Protein AF-A0A526YMN7-F1 (afdb_monomer_lite)

Secondary structure (DSSP, 8-state):
----SSS--------SSPPTTSPP--HHHHHHHHHHTTEEEEE-SB-TTSSBP--EEEEEGGG-

Sequence (64 aa):
VVRTRREGGILRIDFGEPEEKLEPIEWDEFFRIFDENDLTFLYQDETGSGKNSRFNKFIDRKNG

pLDDT: mean 77.85, std 16.72, range [31.27, 95.69]

Foldseek 3Di:
DDDDPPPDDDDDDDPDDDDPVDDDDDPVVVVVVCVVQQKDKDDDQADPVRHGDPDIDIDRNVVD

Radius of gyration: 13.96 Å; chains: 1; bounding box: 32×25×34 Å

Structure (mmCIF, N/CA/C/O backbone):
data_AF-A0A526YMN7-F1
#
_entry.id   AF-A0A526YMN7-F1
#
loop_
_atom_site.group_PDB
_atom_site.id
_atom_site.type_symbol
_atom_site.label_atom_id
_atom_site.label_alt_id
_atom_site.label_comp_id
_atom_site.label_asym_id
_atom_site.label_entity_id
_atom_site.label_seq_id
_atom_site.pdbx_PDB_ins_code
_atom_site.Cartn_x
_atom_site.Cartn_y
_atom_site.Cartn_z
_atom_site.occupancy
_atom_site.B_iso_or_equiv
_atom_site.auth_seq_id
_atom_site.auth_comp_id
_atom_site.auth_asym_id
_atom_site.auth_atom_id
_atom_site.pdbx_PDB_model_num
ATOM 1 N N . VAL A 1 1 ? -1.830 4.605 15.400 1.00 36.06 1 VAL A N 1
ATOM 2 C CA . VAL A 1 1 ? -2.445 5.894 14.989 1.00 36.06 1 VAL A CA 1
ATOM 3 C C . VAL A 1 1 ? -1.777 6.501 13.755 1.00 36.06 1 VAL A C 1
ATOM 5 O O . VAL A 1 1 ? -0.655 7.000 13.838 1.00 36.06 1 VAL A O 1
ATOM 8 N N . VAL A 1 2 ? -2.467 6.525 12.611 1.00 33.31 2 VAL A N 1
ATOM 9 C CA . VAL A 1 2 ? -2.038 7.345 11.470 1.00 33.31 2 VAL A CA 1
ATOM 10 C C . VAL A 1 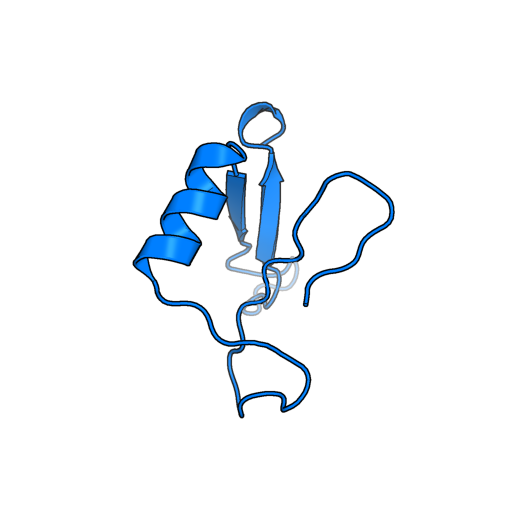2 ? -2.126 8.826 11.840 1.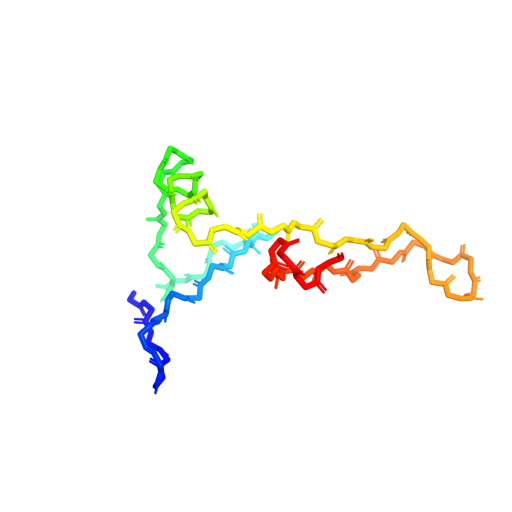00 33.31 2 VAL A C 1
ATOM 12 O O . VAL A 1 2 ? -3.176 9.298 12.269 1.00 33.31 2 VAL A O 1
ATOM 15 N N . ARG A 1 3 ? -1.065 9.595 11.569 1.00 31.27 3 ARG A N 1
ATOM 16 C CA . ARG A 1 3 ? -1.177 11.052 11.431 1.00 31.27 3 ARG A CA 1
ATOM 17 C C . ARG A 1 3 ? -0.445 11.547 10.190 1.00 31.27 3 ARG A C 1
ATOM 19 O O . ARG A 1 3 ? 0.781 11.504 10.144 1.00 31.27 3 ARG A O 1
ATOM 26 N N . THR A 1 4 ? -1.184 12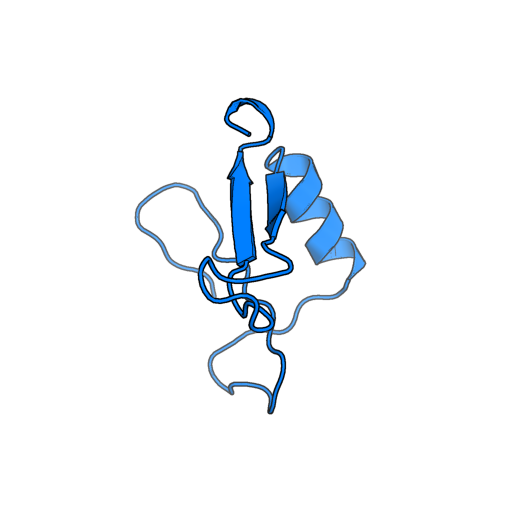.109 9.236 1.00 36.72 4 THR A N 1
ATOM 27 C CA . THR A 1 4 ? -0.643 13.096 8.292 1.00 36.72 4 THR A CA 1
ATOM 28 C C . THR A 1 4 ? -1.560 14.312 8.220 1.00 36.72 4 THR A C 1
ATOM 30 O O . THR A 1 4 ? -2.732 14.250 8.560 1.00 36.72 4 THR A O 1
ATOM 33 N N . ARG A 1 5 ? -0.982 15.463 7.863 1.00 38.88 5 ARG A N 1
ATOM 34 C CA . ARG A 1 5 ? -1.586 16.811 7.861 1.00 38.88 5 ARG A CA 1
ATOM 35 C C . ARG A 1 5 ? -2.549 17.077 6.683 1.00 38.88 5 ARG A C 1
ATOM 37 O O . ARG A 1 5 ? -2.769 18.226 6.315 1.00 38.88 5 ARG A O 1
ATOM 44 N N . ARG A 1 6 ? -3.103 16.027 6.087 1.00 43.19 6 ARG A N 1
ATOM 45 C CA . ARG A 1 6 ? -4.258 16.041 5.178 1.00 43.19 6 ARG A CA 1
ATOM 46 C C . ARG A 1 6 ? -5.225 14.999 5.737 1.00 43.19 6 ARG A C 1
ATOM 48 O O . ARG A 1 6 ? -4.743 14.055 6.353 1.00 43.19 6 ARG A O 1
ATOM 55 N N . GLU A 1 7 ? -6.535 15.170 5.593 1.00 43.41 7 GLU A N 1
ATOM 56 C CA . GLU A 1 7 ? -7.502 14.115 5.943 1.00 43.41 7 GLU A CA 1
ATOM 57 C C . GLU A 1 7 ? -7.073 12.819 5.233 1.00 43.41 7 GLU A C 1
ATOM 59 O O . GLU A 1 7 ? -7.193 12.716 4.017 1.00 43.41 7 GLU A O 1
ATOM 64 N N . GLY A 1 8 ? -6.401 11.903 5.940 1.00 57.56 8 GLY A N 1
ATOM 65 C CA . GLY A 1 8 ? -5.640 10.860 5.257 1.00 57.56 8 GLY A CA 1
ATOM 66 C C . GLY A 1 8 ? -4.830 9.919 6.152 1.00 57.56 8 GLY A C 1
ATOM 67 O O . GLY A 1 8 ? -3.910 10.332 6.874 1.00 57.56 8 GLY A O 1
ATOM 68 N N . GLY A 1 9 ? -5.183 8.635 6.016 1.00 60.97 9 GLY A N 1
ATOM 69 C CA . GLY A 1 9 ? -4.490 7.415 6.442 1.00 60.97 9 GLY A CA 1
ATOM 70 C C . GLY A 1 9 ? -3.055 7.276 5.886 1.00 60.97 9 GLY A C 1
ATOM 71 O O . GLY A 1 9 ? -2.785 7.729 4.781 1.00 60.97 9 GLY A O 1
ATOM 72 N N . ILE A 1 10 ? -2.137 6.604 6.593 1.00 66.38 10 ILE A N 1
ATOM 73 C CA . ILE A 1 10 ? -0.952 5.971 6.000 1.00 66.38 10 ILE A CA 1
ATOM 74 C C . ILE A 1 10 ? -1.199 4.480 6.145 1.00 66.38 10 ILE A C 1
ATOM 76 O O . ILE A 1 10 ? -1.140 3.950 7.253 1.00 66.38 10 ILE A O 1
ATOM 80 N N . LEU A 1 11 ? -1.449 3.827 5.020 1.00 71.38 11 LEU A N 1
ATOM 81 C CA . LEU A 1 11 ? -1.500 2.379 4.928 1.00 71.38 11 LEU A CA 1
ATOM 82 C C . LEU A 1 11 ? -0.071 1.867 4.725 1.00 71.38 11 LEU A C 1
ATOM 84 O O . LEU A 1 11 ? 0.591 2.249 3.757 1.00 71.38 11 LEU A O 1
ATOM 88 N N . ARG A 1 12 ? 0.432 1.060 5.661 1.00 73.69 12 ARG A N 1
ATOM 89 C CA . ARG A 1 12 ? 1.753 0.424 5.566 1.00 73.69 12 ARG A CA 1
ATOM 90 C C . ARG A 1 12 ? 1.560 -1.080 5.482 1.00 73.69 12 ARG A C 1
ATOM 92 O O . ARG A 1 12 ? 0.815 -1.636 6.279 1.00 73.69 12 ARG A O 1
ATOM 99 N N . ILE A 1 13 ? 2.241 -1.712 4.533 1.00 74.25 13 ILE A N 1
ATOM 100 C CA . ILE A 1 13 ? 2.375 -3.166 4.493 1.00 74.25 13 ILE A CA 1
ATOM 101 C C . ILE A 1 13 ? 3.708 -3.487 5.154 1.00 74.25 13 ILE A C 1
ATOM 103 O O . ILE A 1 13 ? 4.756 -3.046 4.675 1.00 74.25 13 ILE A O 1
ATOM 107 N N . ASP A 1 14 ? 3.653 -4.210 6.265 1.00 73.50 14 ASP A N 1
ATOM 108 C CA . ASP A 1 14 ? 4.843 -4.741 6.912 1.00 73.50 14 ASP A CA 1
ATOM 109 C C . ASP A 1 14 ? 5.178 -6.104 6.292 1.00 73.50 14 ASP A C 1
ATOM 111 O O . ASP A 1 14 ? 4.365 -7.026 6.319 1.00 73.50 14 ASP A O 1
ATOM 115 N N . PHE A 1 15 ? 6.351 -6.206 5.667 1.00 70.62 15 PHE A N 1
ATOM 116 C CA . PHE A 1 15 ? 6.857 -7.447 5.065 1.00 70.62 15 PHE A CA 1
ATOM 117 C C . PHE A 1 15 ? 7.829 -8.189 6.001 1.00 70.62 15 PHE A C 1
ATOM 119 O O . PHE A 1 15 ? 8.489 -9.133 5.561 1.00 70.62 15 PHE A O 1
ATOM 126 N N . GLY A 1 16 ? 7.986 -7.731 7.248 1.00 72.25 16 GLY A N 1
ATOM 127 C CA . GLY A 1 16 ? 8.948 -8.254 8.212 1.00 72.25 16 GLY A CA 1
ATOM 128 C C . GLY A 1 16 ? 8.382 -8.355 9.626 1.00 72.25 16 GLY A C 1
ATOM 129 O O . GLY A 1 16 ? 7.220 -8.705 9.821 1.00 72.25 16 GLY A O 1
ATOM 130 N N . GLU A 1 17 ? 9.246 -8.113 10.612 1.00 70.62 17 GLU A N 1
ATOM 131 C CA . GLU A 1 17 ? 8.871 -8.150 12.025 1.00 70.62 17 GLU A CA 1
ATOM 132 C C . GLU A 1 17 ? 7.947 -6.974 12.374 1.00 70.62 17 GLU A C 1
ATOM 134 O O . GLU A 1 17 ? 8.296 -5.840 12.037 1.00 70.62 17 GLU A O 1
ATOM 139 N N . PRO A 1 18 ? 6.832 -7.216 13.093 1.00 68.75 18 PRO A N 1
ATOM 140 C CA . PRO A 1 18 ? 5.873 -6.178 13.451 1.00 68.75 18 PRO A CA 1
ATOM 141 C C . PRO A 1 18 ? 6.536 -4.983 14.142 1.00 68.75 18 PRO A C 1
ATOM 143 O O . PRO A 1 18 ? 7.145 -5.118 15.205 1.00 68.75 18 PRO A O 1
ATOM 146 N N . GLU A 1 19 ? 6.385 -3.786 13.578 1.00 74.12 19 GLU A N 1
ATOM 147 C CA . GLU A 1 19 ? 6.862 -2.575 14.248 1.00 74.12 19 GLU A CA 1
ATOM 148 C C . GLU A 1 19 ? 5.931 -2.180 15.413 1.00 74.12 19 GLU A C 1
ATOM 150 O O . GLU A 1 19 ? 4.779 -1.809 15.199 1.00 74.12 19 GLU A O 1
ATOM 155 N N . GLU A 1 20 ? 6.448 -2.159 16.651 1.00 74.56 20 GLU A N 1
ATOM 156 C CA . GLU A 1 20 ? 5.691 -1.862 17.893 1.00 74.56 20 GLU A CA 1
ATOM 157 C C . GLU A 1 20 ? 4.925 -0.523 17.885 1.00 74.56 20 GLU A C 1
ATOM 159 O O . GLU A 1 20 ? 4.032 -0.294 18.699 1.00 74.56 20 GLU A O 1
ATOM 164 N N . LYS A 1 21 ? 5.285 0.399 16.986 1.00 79.31 21 LYS A N 1
ATOM 165 C CA . LYS A 1 21 ? 4.640 1.716 16.846 1.00 79.31 21 LYS A CA 1
ATOM 166 C C . LYS A 1 21 ? 3.442 1.707 15.897 1.00 79.31 21 LYS A C 1
AT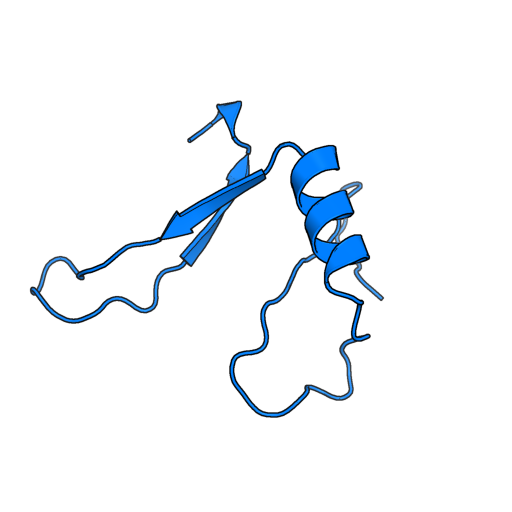OM 168 O O . LYS A 1 21 ? 2.779 2.739 15.755 1.00 79.31 21 LYS A O 1
ATOM 173 N N . LEU A 1 22 ? 3.203 0.598 15.205 1.00 75.62 22 LEU A N 1
ATOM 174 C CA . LEU A 1 22 ? 2.091 0.430 14.285 1.00 75.62 22 LEU A CA 1
ATOM 175 C C . LEU A 1 22 ? 0.946 -0.295 14.988 1.00 75.62 22 LEU A C 1
ATOM 177 O O . LEU A 1 22 ? 1.145 -1.194 15.796 1.00 75.62 22 LEU A O 1
ATOM 181 N N . GLU A 1 23 ? -0.273 0.129 14.674 1.00 80.06 23 GLU A N 1
ATOM 182 C CA . GLU A 1 23 ? -1.472 -0.589 15.090 1.00 80.06 23 GLU A CA 1
ATOM 183 C C . GLU A 1 23 ? -1.835 -1.559 13.967 1.00 80.06 23 GLU A C 1
ATOM 185 O O . GLU A 1 23 ? -2.041 -1.098 12.838 1.00 80.06 23 GLU A O 1
ATOM 190 N N . PRO A 1 24 ? -1.891 -2.874 14.238 1.00 81.88 24 PRO A N 1
ATOM 191 C CA . PRO A 1 24 ? -2.384 -3.823 13.258 1.00 81.88 24 PRO A CA 1
ATOM 192 C C . PRO A 1 24 ? -3.871 -3.566 12.998 1.00 81.88 24 PRO A C 1
ATOM 194 O O . PRO A 1 24 ? -4.620 -3.187 13.900 1.00 81.88 24 PRO A O 1
ATOM 197 N N . ILE A 1 25 ? -4.287 -3.786 11.755 1.00 84.94 25 ILE A N 1
ATOM 198 C CA . ILE A 1 25 ? -5.690 -3.785 11.345 1.00 84.94 25 ILE A CA 1
ATOM 199 C C . ILE A 1 25 ? -6.002 -5.113 10.664 1.00 84.94 25 ILE A C 1
ATOM 201 O O . ILE A 1 25 ? -5.123 -5.726 10.057 1.00 84.94 25 ILE A O 1
ATOM 205 N N . GLU A 1 26 ? -7.257 -5.536 10.748 1.00 88.06 26 GLU A N 1
ATOM 206 C CA . GLU A 1 26 ? -7.735 -6.719 10.039 1.00 88.06 26 GLU A CA 1
ATOM 207 C C . GLU A 1 26 ? -7.780 -6.478 8.524 1.00 88.06 26 GLU A C 1
ATOM 209 O O . GLU A 1 26 ? -7.936 -5.346 8.055 1.00 88.06 26 GLU A O 1
ATOM 214 N N . TRP A 1 27 ? -7.697 -7.561 7.750 1.00 87.88 27 TRP A N 1
ATOM 215 C CA . TRP A 1 27 ? -7.750 -7.502 6.286 1.00 87.88 27 TRP A CA 1
ATOM 216 C C . TRP A 1 27 ? -9.022 -6.833 5.758 1.00 87.88 27 TRP A C 1
ATOM 218 O O . TRP A 1 27 ? -8.953 -6.056 4.808 1.00 87.88 27 TRP A O 1
ATOM 228 N N . ASP A 1 28 ? -10.166 -7.076 6.393 1.00 91.94 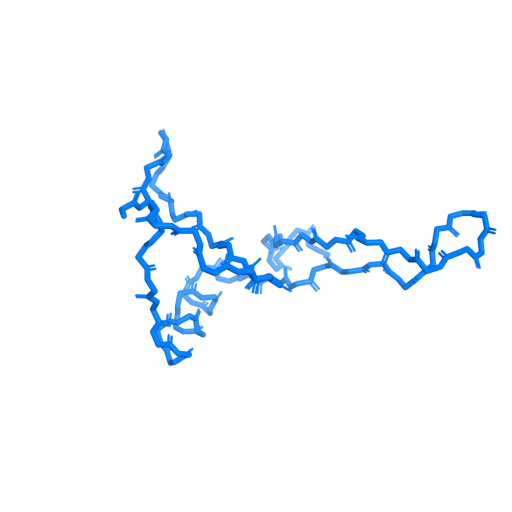28 ASP A N 1
ATOM 229 C CA . ASP A 1 28 ? -11.435 -6.471 5.980 1.00 91.94 28 ASP A CA 1
ATOM 230 C C . ASP A 1 28 ? -11.410 -4.940 6.121 1.00 91.94 28 ASP A C 1
ATOM 232 O O . ASP A 1 28 ? -11.871 -4.220 5.235 1.00 91.94 28 ASP A O 1
ATOM 236 N N . GLU A 1 29 ? -10.804 -4.428 7.196 1.00 88.38 29 GLU A N 1
ATOM 237 C CA . GLU A 1 29 ? -10.638 -2.988 7.412 1.00 88.38 29 GLU A CA 1
ATOM 238 C C . GLU A 1 29 ? -9.650 -2.385 6.406 1.00 88.38 29 GLU A C 1
ATOM 240 O O . GLU A 1 29 ? -9.882 -1.298 5.875 1.00 88.38 29 GLU A O 1
ATOM 245 N N . PHE A 1 30 ? -8.575 -3.111 6.087 1.00 85.62 30 PHE A N 1
ATOM 246 C CA . PHE A 1 30 ? -7.628 -2.718 5.045 1.00 85.62 30 PHE A CA 1
ATOM 247 C C . PHE A 1 30 ? -8.325 -2.536 3.688 1.00 85.62 30 PHE A C 1
ATOM 249 O O . PHE A 1 30 ? -8.168 -1.485 3.060 1.00 85.62 30 PHE A O 1
ATOM 256 N N . PHE A 1 31 ? -9.107 -3.526 3.238 1.00 86.75 31 PHE A N 1
ATOM 257 C CA . PHE A 1 31 ? -9.793 -3.459 1.942 1.00 86.75 31 PHE A CA 1
ATOM 258 C C . PHE A 1 31 ? -10.875 -2.382 1.925 1.00 86.75 31 PHE A C 1
ATOM 260 O O . PHE A 1 31 ? -10.993 -1.659 0.937 1.00 86.75 31 PHE A O 1
ATOM 267 N N . ARG A 1 32 ? -11.590 -2.194 3.040 1.00 88.25 32 ARG A N 1
ATOM 268 C CA . ARG A 1 32 ? -12.558 -1.104 3.186 1.00 88.25 32 ARG A CA 1
ATOM 269 C C . ARG A 1 32 ? -11.905 0.264 2.988 1.00 88.25 32 ARG A C 1
ATOM 271 O O . ARG A 1 32 ? -12.384 1.049 2.177 1.00 88.25 32 ARG A O 1
ATOM 278 N N . ILE A 1 33 ? -10.785 0.533 3.664 1.00 84.12 33 ILE A N 1
ATOM 279 C CA . ILE A 1 33 ? -10.030 1.787 3.498 1.00 84.12 33 ILE A CA 1
ATOM 280 C C . ILE A 1 33 ? -9.539 1.938 2.052 1.00 84.12 33 ILE A C 1
ATOM 282 O O . ILE A 1 33 ? -9.605 3.034 1.495 1.00 84.12 33 ILE A O 1
ATOM 286 N N . PHE A 1 34 ? -9.038 0.860 1.447 1.00 85.06 34 PHE A N 1
ATOM 287 C CA . PHE A 1 34 ? -8.528 0.870 0.078 1.00 85.06 34 PHE A CA 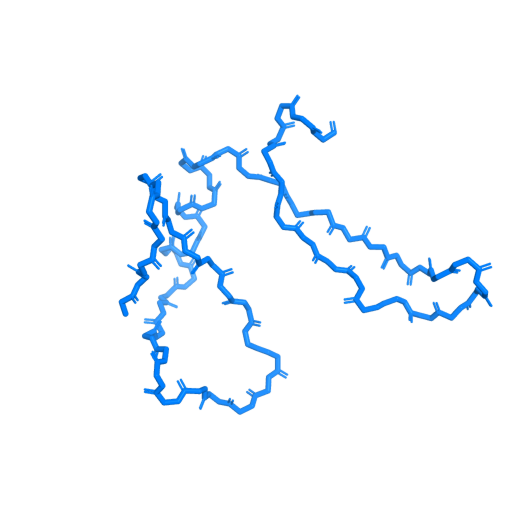1
ATOM 288 C C . PHE A 1 34 ? -9.608 1.256 -0.944 1.00 85.06 34 PHE A C 1
ATOM 290 O O . PHE A 1 34 ? -9.369 2.129 -1.782 1.00 85.06 34 PHE A O 1
ATOM 297 N N . ASP A 1 35 ? -10.798 0.662 -0.834 1.00 88.00 35 ASP A N 1
ATOM 298 C CA . ASP A 1 35 ? -11.925 0.925 -1.730 1.00 88.00 35 ASP A CA 1
ATOM 299 C C . ASP A 1 35 ? -12.584 2.287 -1.461 1.00 88.00 35 ASP A C 1
ATOM 301 O O . ASP A 1 35 ? -12.864 3.025 -2.406 1.00 88.00 35 ASP A O 1
ATOM 305 N N . GLU A 1 36 ? -12.782 2.672 -0.193 1.00 89.00 36 GLU A N 1
ATOM 306 C CA . GLU A 1 36 ? -13.365 3.974 0.184 1.00 89.00 36 GLU A CA 1
ATOM 307 C C . GLU A 1 36 ? -12.524 5.160 -0.312 1.00 89.00 36 GLU A C 1
ATOM 309 O O . GLU A 1 36 ? -13.068 6.220 -0.624 1.00 89.00 36 GLU A O 1
ATOM 314 N N . ASN A 1 37 ? -11.202 4.985 -0.404 1.00 84.38 37 ASN A N 1
ATOM 315 C CA . ASN A 1 37 ? -10.276 6.012 -0.886 1.00 84.38 37 ASN A CA 1
ATOM 316 C C . ASN A 1 37 ? -9.963 5.891 -2.391 1.00 84.38 37 ASN A C 1
ATOM 318 O O . ASN A 1 37 ? -9.081 6.601 -2.872 1.00 84.38 37 ASN A O 1
ATOM 322 N N . ASP A 1 38 ? -10.664 5.012 -3.123 1.00 88.94 38 ASP A N 1
ATOM 323 C CA . ASP A 1 38 ? -10.484 4.749 -4.560 1.00 88.94 38 ASP A CA 1
ATOM 324 C C . ASP A 1 38 ? -9.004 4.540 -4.930 1.00 88.94 38 ASP A C 1
ATOM 326 O O . ASP A 1 38 ? -8.458 5.172 -5.837 1.00 88.94 38 ASP A O 1
ATOM 330 N N . LEU A 1 39 ? -8.311 3.689 -4.167 1.00 87.38 39 LEU A N 1
ATOM 331 C CA . LEU A 1 39 ? -6.883 3.445 -4.346 1.00 87.38 39 LEU A CA 1
ATOM 332 C C . LEU A 1 39 ? -6.608 2.348 -5.387 1.00 87.38 39 LEU A C 1
ATOM 334 O O . LEU A 1 39 ? -7.428 1.482 -5.702 1.00 87.38 39 LEU A O 1
ATOM 338 N N . THR A 1 40 ? -5.402 2.396 -5.945 1.00 89.31 40 THR A N 1
ATOM 339 C CA . THR A 1 40 ? -4.816 1.367 -6.807 1.00 89.31 40 THR A CA 1
ATOM 340 C C . THR A 1 40 ? -3.392 1.068 -6.353 1.00 89.31 40 THR A C 1
ATOM 342 O O . THR A 1 40 ? -2.642 1.970 -5.970 1.00 89.31 40 THR A O 1
ATOM 345 N N . PHE A 1 41 ? -3.013 -0.211 -6.383 1.00 88.19 41 PHE A N 1
ATOM 346 C CA . PHE A 1 41 ? -1.662 -0.662 -6.064 1.00 88.19 41 PHE A CA 1
ATOM 347 C C . PHE A 1 41 ? -0.805 -0.687 -7.333 1.00 88.19 41 PHE A C 1
ATOM 349 O O . PHE A 1 41 ? -0.934 -1.579 -8.168 1.00 88.19 41 PHE A O 1
ATOM 356 N N . LEU A 1 42 ? 0.070 0.306 -7.476 1.00 88.88 42 LEU A N 1
ATOM 357 C CA . LEU A 1 42 ? 1.071 0.353 -8.531 1.00 88.88 42 LEU A CA 1
ATOM 358 C C . LEU A 1 42 ? 2.311 -0.412 -8.071 1.00 88.88 42 LEU A C 1
ATOM 360 O O . LEU A 1 42 ? 2.914 -0.066 -7.053 1.00 88.88 42 LEU A O 1
ATOM 364 N N . TYR A 1 43 ? 2.727 -1.402 -8.849 1.00 90.19 43 TYR A N 1
ATOM 365 C CA . TYR A 1 43 ? 3.969 -2.130 -8.626 1.00 90.19 43 TYR A CA 1
ATOM 366 C C . TYR A 1 43 ? 4.798 -2.177 -9.904 1.00 90.19 43 TYR A C 1
ATOM 368 O O . TYR A 1 43 ? 4.290 -2.003 -11.012 1.00 90.19 43 TYR A O 1
ATOM 376 N N . GLN A 1 44 ? 6.094 -2.390 -9.730 1.00 92.75 44 GLN A N 1
ATOM 377 C CA . GLN A 1 44 ? 7.020 -2.646 -10.819 1.00 92.75 44 GLN A CA 1
ATOM 378 C C . GLN A 1 44 ? 7.576 -4.055 -10.633 1.00 92.75 44 GLN A C 1
ATOM 380 O O . GLN A 1 44 ? 7.983 -4.398 -9.528 1.00 92.75 44 GLN A O 1
ATOM 385 N N . ASP A 1 45 ? 7.600 -4.850 -11.698 1.00 93.12 45 ASP A N 1
ATOM 386 C CA . ASP A 1 45 ? 8.146 -6.211 -11.657 1.00 93.12 45 ASP A CA 1
ATOM 387 C C . ASP A 1 45 ? 9.682 -6.181 -11.738 1.00 93.12 45 ASP A C 1
ATOM 389 O O . ASP A 1 45 ? 10.395 -6.642 -10.845 1.00 93.12 45 ASP A O 1
ATOM 393 N N . GLU A 1 46 ? 10.209 -5.471 -12.740 1.00 95.69 46 GLU A N 1
ATOM 394 C CA . GLU A 1 46 ? 11.645 -5.325 -12.973 1.00 95.69 46 GLU A CA 1
ATOM 395 C C . GLU A 1 46 ? 12.096 -3.861 -12.993 1.00 95.69 46 GLU A C 1
ATOM 397 O O . GLU A 1 46 ? 11.434 -2.961 -13.511 1.00 95.69 46 GLU A O 1
ATOM 402 N N . THR A 1 47 ? 13.278 -3.612 -12.438 1.00 92.88 47 THR A N 1
ATOM 403 C CA . THR A 1 47 ? 14.004 -2.348 -12.602 1.00 92.88 47 THR A CA 1
ATOM 404 C C . THR A 1 47 ? 14.461 -2.173 -14.052 1.00 92.88 47 THR A C 1
ATOM 406 O O . THR A 1 47 ? 14.615 -3.146 -14.783 1.00 92.88 47 THR A O 1
ATOM 409 N N . GLY A 1 48 ? 14.844 -0.953 -14.447 1.00 91.81 48 GLY A N 1
ATOM 410 C CA . GLY A 1 48 ? 15.442 -0.702 -15.772 1.00 91.81 48 GLY A CA 1
ATOM 411 C C . GLY A 1 48 ? 16.736 -1.487 -16.065 1.00 91.81 48 GLY A C 1
ATOM 412 O O . GLY A 1 48 ? 17.216 -1.474 -17.191 1.00 91.81 48 GLY A O 1
ATOM 413 N N . SER A 1 49 ? 17.297 -2.173 -15.061 1.00 92.06 49 SER A N 1
ATOM 414 C CA . SER A 1 49 ? 18.450 -3.074 -15.187 1.00 92.06 49 SER A CA 1
ATOM 415 C C . SER A 1 49 ? 18.083 -4.568 -15.260 1.00 92.06 49 SER A C 1
ATOM 417 O O . SER A 1 49 ? 18.982 -5.401 -15.183 1.00 92.06 49 SER A O 1
ATOM 419 N N . GLY A 1 50 ? 16.792 -4.917 -15.353 1.00 93.31 50 GLY A N 1
ATOM 420 C CA . GLY A 1 50 ? 16.301 -6.304 -15.420 1.00 93.31 50 GLY A CA 1
ATOM 421 C C . GLY A 1 50 ? 16.348 -7.068 -14.089 1.00 93.31 50 GLY A C 1
ATOM 422 O O . GLY A 1 50 ? 16.271 -8.290 -14.062 1.00 93.31 50 GLY A O 1
ATOM 423 N N . LYS A 1 51 ? 16.543 -6.372 -12.963 1.00 93.88 51 LYS A N 1
ATOM 424 C CA . LYS A 1 51 ? 16.496 -6.968 -11.612 1.00 93.88 51 LYS A CA 1
ATOM 425 C C . LYS A 1 51 ? 15.100 -6.832 -11.021 1.00 93.88 51 LYS A C 1
ATOM 427 O O . LYS A 1 51 ? 14.508 -5.773 -11.218 1.00 93.88 51 LYS A O 1
ATOM 432 N N . ASN A 1 52 ? 14.666 -7.791 -10.200 1.00 93.19 52 ASN A N 1
ATOM 433 C CA . ASN A 1 52 ? 13.427 -7.690 -9.415 1.00 93.19 52 ASN A CA 1
ATOM 434 C C . ASN A 1 52 ? 13.336 -6.340 -8.695 1.00 93.19 52 ASN A C 1
ATOM 436 O O . ASN A 1 52 ? 14.263 -5.934 -7.981 1.00 93.19 52 ASN A O 1
ATOM 440 N N . SER A 1 53 ? 12.222 -5.643 -8.887 1.00 91.00 53 SER A N 1
ATOM 441 C CA . SER A 1 53 ? 11.982 -4.358 -8.249 1.00 91.00 53 SER A CA 1
ATOM 442 C C . SER A 1 53 ? 11.342 -4.542 -6.876 1.00 91.00 53 SER A C 1
ATOM 444 O O . SER A 1 53 ? 10.575 -5.464 -6.618 1.00 91.00 53 SER A O 1
ATOM 446 N N . ARG A 1 54 ? 11.685 -3.635 -5.961 1.00 87.88 54 ARG A N 1
ATOM 447 C CA . ARG A 1 54 ? 11.031 -3.505 -4.648 1.00 87.88 54 ARG A CA 1
ATOM 448 C C . ARG A 1 54 ? 10.066 -2.323 -4.622 1.00 87.88 54 ARG A C 1
ATOM 450 O O . ARG A 1 54 ? 9.589 -1.941 -3.556 1.00 87.88 54 ARG A O 1
ATOM 457 N N . PHE A 1 55 ? 9.833 -1.704 -5.777 1.00 88.38 55 PHE A N 1
ATOM 458 C CA . PHE A 1 55 ? 8.977 -0.541 -5.888 1.00 88.38 55 PHE A CA 1
ATOM 459 C C . PHE A 1 55 ? 7.507 -0.955 -5.867 1.00 88.38 55 PHE A C 1
ATOM 461 O O . PHE A 1 55 ? 7.042 -1.724 -6.707 1.00 88.38 55 PHE A O 1
ATOM 468 N N . ASN A 1 56 ? 6.776 -0.386 -4.919 1.00 87.25 56 ASN A N 1
ATOM 469 C CA . ASN A 1 56 ? 5.328 -0.431 -4.857 1.00 87.25 56 ASN A CA 1
ATOM 470 C C . ASN A 1 56 ? 4.804 0.872 -4.248 1.00 87.25 56 ASN A C 1
ATOM 472 O O . ASN A 1 56 ? 5.495 1.524 -3.460 1.00 87.25 56 ASN A O 1
ATOM 476 N N . LYS A 1 57 ? 3.602 1.281 -4.652 1.00 85.94 57 LYS A N 1
ATOM 477 C CA . LYS A 1 57 ? 2.968 2.510 -4.181 1.00 85.94 57 LYS A CA 1
ATOM 478 C C . LYS A 1 57 ? 1.452 2.429 -4.327 1.00 85.94 57 LYS A C 1
ATOM 480 O O . LYS A 1 57 ? 0.949 1.954 -5.338 1.00 85.94 57 LYS A O 1
ATOM 485 N N . PHE A 1 58 ? 0.731 2.988 -3.360 1.00 85.06 58 PHE A N 1
ATOM 486 C CA . PHE A 1 58 ? -0.688 3.294 -3.519 1.00 85.06 58 PHE A CA 1
ATOM 487 C C . PHE A 1 58 ? -0.872 4.644 -4.214 1.00 85.06 58 PHE A C 1
ATOM 489 O O . PHE A 1 58 ? -0.291 5.654 -3.799 1.00 85.06 58 PHE A O 1
ATOM 496 N N . ILE A 1 59 ? -1.668 4.655 -5.274 1.00 85.38 59 ILE A N 1
ATOM 497 C CA . ILE A 1 59 ? -2.045 5.855 -6.020 1.00 85.38 59 ILE A CA 1
ATOM 498 C C . ILE A 1 59 ? -3.566 5.960 -6.083 1.00 85.38 59 ILE A C 1
ATOM 500 O O . ILE A 1 59 ? -4.264 4.961 -5.939 1.00 85.38 59 ILE A O 1
ATOM 504 N N . ASP A 1 60 ? -4.069 7.170 -6.295 1.00 85.94 60 ASP A N 1
ATOM 505 C CA . ASP A 1 60 ? -5.476 7.385 -6.636 1.00 85.94 60 ASP A CA 1
ATOM 506 C C . ASP A 1 60 ? -5.772 6.683 -7.971 1.00 85.94 60 ASP A C 1
ATOM 508 O O . ASP A 1 60 ? -5.039 6.881 -8.945 1.00 85.94 60 ASP A O 1
ATOM 512 N N . ARG A 1 61 ? -6.823 5.858 -8.008 1.00 83.31 61 ARG A N 1
ATOM 513 C CA . ARG A 1 61 ? -7.227 5.066 -9.175 1.00 83.31 61 ARG A CA 1
ATOM 514 C C . ARG A 1 61 ? -7.495 5.928 -10.406 1.00 83.31 61 ARG A C 1
ATOM 516 O O . ARG A 1 61 ? -7.247 5.475 -11.516 1.00 83.31 61 ARG A O 1
ATOM 523 N N . LYS A 1 62 ? -7.967 7.164 -10.240 1.00 81.81 62 LYS A N 1
ATOM 524 C CA . LYS A 1 62 ? -8.234 8.089 -11.355 1.00 81.81 62 LYS A CA 1
ATOM 525 C C . LYS A 1 62 ? -6.967 8.729 -11.918 1.00 81.81 62 LYS A C 1
ATOM 527 O O . LYS A 1 62 ? -7.022 9.313 -12.996 1.00 81.81 62 LYS A O 1
ATOM 532 N N . ASN A 1 63 ? -5.852 8.642 -11.192 1.00 68.06 63 ASN A N 1
ATOM 533 C CA . ASN A 1 63 ? -4.552 9.191 -11.580 1.00 68.06 63 ASN A CA 1
ATOM 534 C C . ASN A 1 63 ? -3.537 8.101 -11.986 1.00 68.06 63 ASN A C 1
ATOM 536 O O . ASN A 1 63 ? -2.358 8.423 -12.160 1.00 68.06 63 ASN A O 1
ATOM 540 N N . GLY A 1 64 ? -3.972 6.838 -12.068 1.00 59.84 64 GLY A N 1
ATOM 541 C CA . GLY A 1 64 ? -3.168 5.680 -12.474 1.00 59.84 64 GLY A CA 1
ATOM 542 C C . GLY A 1 64 ? -3.241 5.363 -13.956 1.00 59.84 64 GLY A C 1
ATOM 543 O O . GLY A 1 64 ? -4.283 5.659 -14.578 1.00 59.84 64 GLY A O 1
#